Protein AF-A0A349V0I0-F1 (afdb_monomer)

Nearest PDB structures (foldseek):
  2nxi-assembly2_G  TM=8.052E-01  e=1.782E-03  Aquifex aeolicus
  6u9d-assembly2_S-2  TM=6.324E-01  e=6.016E-03  Saccharomyces cerevisiae
  2wve-assembly1_A  TM=5.910E-01  e=7.220E-03  Helicobacter pylori 26695
  6u9d-assembly1_C  TM=6.037E-01  e=1.911E-02  Saccharomyces cerevisiae
  2wvd-assembly2_B  TM=6.171E-01  e=2.294E-02  Helicobacter pylori 26695

Sequence (164 aa):
MGQPSPHSSHHRHVSMIVILHPDSSLDTDEGKAVLSYLSTKSGITPRTHSITGADRTLSEIYVIGDVGALDQAEIESLPGVEKVVRHLTHLPVCIDPSHSVGTRNVGPDGISDLMHATAQGVIAGANTVLVDFHPRPDEALVDGPQALRPDELSWFFEDVATAR

Secondary structure (DSSP, 8-state):
-PPPP----------EEEEEPTT--TTSHHHHHHHHHHHTSTTEEEEEEEEE-SS-EEEEEEEEE-GGG--HHHHHTSTTEEEEEE---SSPPEE-HHHHH-S--B-TTS-BHHHHHHHHHHHTT-SEE---B-SSGGG-SSSTTTPBPGGGHHHHHHHHHHT-

Solvent-accessible surface area (backbone atoms only — not comparable to full-atom values): 9432 Å² total; per-residue (Å²): 138,79,80,83,74,84,74,78,79,76,74,69,64,34,44,33,40,40,32,31,31,75,88,21,37,73,85,34,74,38,22,41,47,50,53,50,56,49,56,69,40,81,66,40,47,69,42,80,48,75,48,79,56,96,90,51,51,50,33,37,35,41,38,41,32,58,52,84,82,56,59,61,67,64,55,44,67,37,66,38,39,68,43,66,48,72,42,94,55,82,65,81,46,71,44,57,35,34,75,74,59,51,37,75,52,60,46,99,86,73,47,39,51,42,55,54,48,41,33,53,40,38,61,73,62,41,72,41,78,50,76,53,67,34,91,53,30,91,75,42,94,67,66,22,61,30,28,39,42,72,86,50,49,64,59,51,52,54,51,51,60,71,40,105

pLDDT: mean 85.8, std 14.29, range [38.12, 96.38]

Foldseek 3Di:
DDDDDPDDPPQPWWKKKWKFDQVQACPDPQVVVLQVVLVPDPQWDWDWDWDDDPPTIIIMIITTGNCVPPDQVVSCPGHGTPHMDIRPDPDAAEDELLVVVLAQDADPVRHTPSLVVLLVCVLVPHPYYDAAADCQLVPDPPSSRRHHHPVCVVVSVVSSVVSD

Radius of gyration: 20.72 Å; Cα contacts (8 Å, |Δi|>4): 266; chains: 1; bounding box: 73×26×54 Å

Structure (mmCIF, N/CA/C/O backbone):
data_AF-A0A349V0I0-F1
#
_entry.id   AF-A0A349V0I0-F1
#
loop_
_atom_site.group_PDB
_atom_site.id
_atom_site.type_symbol
_atom_site.label_atom_id
_atom_site.label_alt_id
_atom_site.label_comp_id
_atom_site.label_asym_id
_atom_site.label_entity_id
_atom_site.label_seq_id
_atom_site.pdbx_PDB_ins_code
_atom_site.Cartn_x
_atom_site.Cartn_y
_atom_site.Cartn_z
_atom_site.occupancy
_atom_site.B_iso_or_equiv
_atom_site.auth_seq_id
_atom_site.auth_comp_id
_atom_site.auth_asym_id
_atom_site.auth_atom_id
_atom_site.pdbx_PDB_model_num
ATOM 1 N N . MET A 1 1 ? -52.278 7.669 -10.038 1.00 39.41 1 MET A N 1
ATOM 2 C CA . MET A 1 1 ? -51.490 7.956 -8.821 1.00 39.41 1 MET A CA 1
ATOM 3 C C . MET A 1 1 ? -50.794 6.671 -8.403 1.00 39.41 1 MET A C 1
ATOM 5 O O . MET A 1 1 ? -51.383 5.874 -7.692 1.00 39.41 1 MET A O 1
ATOM 9 N N . GLY A 1 2 ? -49.598 6.414 -8.934 1.00 41.41 2 GLY A N 1
ATOM 10 C CA . GLY A 1 2 ? -48.736 5.340 -8.439 1.00 41.41 2 GLY A CA 1
ATOM 11 C C . GLY A 1 2 ? -47.811 5.942 -7.392 1.00 41.41 2 GLY A C 1
ATOM 12 O O . GLY A 1 2 ? -47.162 6.946 -7.681 1.00 41.41 2 GLY A O 1
ATOM 13 N N . GLN A 1 3 ? -47.813 5.404 -6.175 1.00 38.62 3 GLN A N 1
ATOM 14 C CA . GLN A 1 3 ? -46.841 5.811 -5.163 1.00 38.62 3 GLN A CA 1
ATOM 15 C C . GLN A 1 3 ? -45.426 5.474 -5.659 1.00 38.62 3 GLN A C 1
ATOM 17 O O . GLN A 1 3 ? -45.241 4.398 -6.234 1.00 38.62 3 GLN A O 1
ATOM 22 N N . PRO A 1 4 ? -44.431 6.356 -5.466 1.00 38.12 4 PRO A N 1
ATOM 23 C CA . PRO A 1 4 ? -43.055 6.015 -5.784 1.00 38.12 4 PRO A CA 1
ATOM 24 C C . PRO A 1 4 ? -42.579 4.914 -4.829 1.00 38.12 4 PRO A C 1
ATOM 26 O O . PRO A 1 4 ? -42.749 5.016 -3.613 1.00 38.12 4 PRO A O 1
ATOM 29 N N . SER A 1 5 ? -42.004 3.849 -5.391 1.00 44.53 5 SER A N 1
ATOM 30 C CA . SER A 1 5 ? -41.305 2.810 -4.632 1.00 44.53 5 SER A CA 1
ATOM 31 C C . SER A 1 5 ? -40.196 3.434 -3.776 1.00 44.53 5 SER A C 1
ATOM 33 O O . SER A 1 5 ? -39.558 4.392 -4.222 1.00 44.53 5 SER A O 1
ATOM 35 N N . PRO A 1 6 ? -39.921 2.903 -2.571 1.00 43.34 6 PRO A N 1
ATOM 36 C CA . PRO A 1 6 ? -38.809 3.380 -1.770 1.00 43.34 6 PRO A CA 1
ATOM 37 C C . PRO A 1 6 ? -37.524 3.009 -2.508 1.00 43.34 6 PRO A C 1
ATOM 39 O O . PRO A 1 6 ? -37.157 1.838 -2.597 1.00 43.34 6 PRO A O 1
ATOM 42 N N . HIS A 1 7 ? -36.861 4.006 -3.092 1.00 39.22 7 HIS A N 1
ATOM 43 C CA . HIS A 1 7 ? -35.488 3.859 -3.543 1.00 39.22 7 HIS A CA 1
ATOM 44 C C . H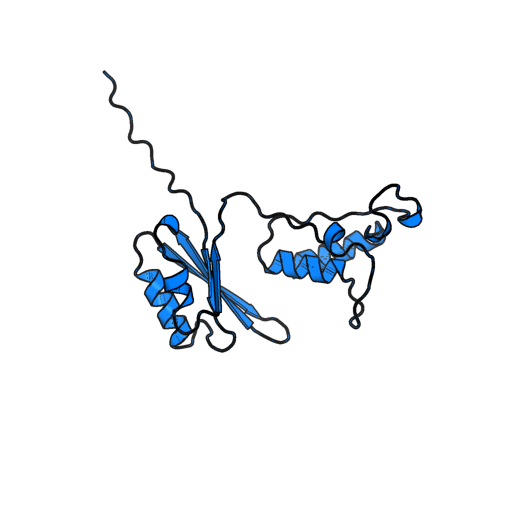IS A 1 7 ? -34.677 3.328 -2.360 1.00 39.22 7 HIS A C 1
ATOM 46 O O . HIS A 1 7 ? -34.591 3.996 -1.329 1.00 39.22 7 HIS A O 1
ATOM 52 N N . SER A 1 8 ? -34.107 2.127 -2.491 1.00 39.97 8 SER A N 1
ATOM 53 C CA . SER A 1 8 ? -33.083 1.682 -1.559 1.00 39.97 8 SER A CA 1
ATOM 54 C C . SER A 1 8 ? -31.962 2.712 -1.634 1.00 39.97 8 SER A C 1
ATOM 56 O O . SER A 1 8 ? -31.347 2.916 -2.688 1.00 39.97 8 SER A O 1
ATOM 58 N N . SER A 1 9 ? -31.741 3.428 -0.534 1.00 38.16 9 SER A N 1
ATOM 59 C CA . SER A 1 9 ? -30.560 4.258 -0.382 1.00 38.16 9 SER A CA 1
ATOM 60 C C . SER A 1 9 ? -29.369 3.320 -0.523 1.00 38.16 9 SER A C 1
ATOM 62 O O . SER A 1 9 ? -29.059 2.528 0.363 1.00 38.16 9 SER A O 1
ATOM 64 N N . HIS A 1 10 ? -28.733 3.348 -1.692 1.00 41.03 10 HIS A N 1
ATOM 65 C CA . HIS A 1 10 ? -27.430 2.740 -1.879 1.00 41.03 10 HIS A CA 1
ATOM 66 C C . HIS A 1 10 ? -26.478 3.576 -1.026 1.00 41.03 10 HIS A C 1
ATOM 68 O O . HIS A 1 10 ? -25.927 4.574 -1.496 1.00 41.03 10 HIS A O 1
ATOM 74 N N . HIS A 1 11 ? -26.386 3.243 0.265 1.00 46.09 11 HIS A N 1
ATOM 75 C CA . HIS A 1 11 ? -25.395 3.823 1.152 1.00 46.09 11 HIS A CA 1
ATOM 76 C C . HIS A 1 11 ? -24.041 3.568 0.505 1.00 46.09 11 HIS A C 1
ATOM 78 O O . HIS A 1 11 ? -23.641 2.437 0.231 1.00 46.09 11 HIS A O 1
ATOM 84 N N . ARG A 1 12 ? -23.408 4.675 0.137 1.00 50.41 12 ARG A N 1
ATOM 85 C CA . ARG A 1 12 ? -22.138 4.710 -0.566 1.00 50.41 12 ARG A CA 1
ATOM 86 C C . ARG A 1 12 ? -21.105 4.135 0.392 1.00 50.41 12 ARG A C 1
ATOM 88 O O . ARG A 1 12 ? -20.781 4.782 1.381 1.00 50.41 12 ARG A O 1
ATOM 95 N N . HIS A 1 13 ? -20.631 2.924 0.122 1.00 57.00 13 HIS A N 1
ATOM 96 C CA . HIS A 1 13 ? -19.557 2.307 0.892 1.00 57.00 13 HIS A CA 1
ATOM 97 C C . HIS A 1 13 ? -18.248 3.038 0.582 1.00 57.00 13 HIS A C 1
ATOM 99 O O . HIS A 1 13 ? -17.502 2.675 -0.320 1.00 57.00 13 HIS A O 1
ATOM 105 N N . VAL A 1 14 ? -18.022 4.131 1.300 1.00 58.69 14 VAL A N 1
ATOM 106 C CA . VAL A 1 14 ? -16.697 4.707 1.506 1.00 58.69 14 VAL A CA 1
ATOM 107 C C . VAL A 1 14 ? -16.005 3.768 2.499 1.00 58.69 14 VAL A C 1
ATOM 109 O O . VAL A 1 14 ? -16.615 3.357 3.486 1.00 58.69 14 VAL A O 1
ATOM 112 N N . SER A 1 15 ? -14.776 3.356 2.218 1.00 75.19 15 SER A N 1
ATOM 113 C CA . SER A 1 15 ? -13.980 2.516 3.116 1.00 75.19 15 SER A CA 1
ATOM 114 C C . SER A 1 15 ? -13.033 3.387 3.937 1.00 75.19 15 SER A C 1
ATOM 116 O O . SER A 1 15 ? -12.520 4.406 3.472 1.00 75.19 15 SER A O 1
ATOM 118 N N . MET A 1 16 ? -12.810 2.995 5.185 1.00 88.50 16 MET A N 1
ATOM 119 C CA . MET A 1 16 ? -11.787 3.577 6.049 1.00 88.50 16 MET A CA 1
ATOM 120 C C . MET A 1 16 ? -10.910 2.438 6.565 1.00 88.50 16 MET A C 1
ATOM 122 O O . MET A 1 16 ? -11.426 1.382 6.915 1.00 88.50 16 MET A O 1
ATOM 126 N N . ILE A 1 17 ? -9.597 2.634 6.576 1.00 90.38 17 ILE A N 1
ATOM 127 C CA . ILE A 1 17 ? -8.621 1.676 7.096 1.00 90.38 17 ILE A CA 1
ATOM 128 C C . ILE A 1 17 ? -7.986 2.305 8.329 1.00 90.38 17 ILE A C 1
ATOM 130 O O . ILE A 1 17 ? -7.524 3.445 8.277 1.00 90.38 17 ILE A O 1
ATOM 134 N N . VAL A 1 18 ? -7.986 1.572 9.435 1.00 93.12 18 VAL A N 1
ATOM 135 C CA . VAL A 1 18 ? -7.286 1.945 10.666 1.00 93.12 18 VAL A CA 1
ATOM 136 C C . VAL A 1 18 ? -6.048 1.071 10.772 1.00 93.12 18 VAL A C 1
ATOM 138 O O . VAL A 1 18 ? -6.162 -0.152 10.805 1.00 93.12 18 VAL A O 1
ATOM 141 N N . ILE A 1 19 ? -4.878 1.697 10.800 1.00 92.75 19 ILE A N 1
ATOM 142 C CA . ILE A 1 19 ? -3.586 1.029 10.926 1.00 92.75 19 ILE A CA 1
ATOM 143 C C . ILE A 1 19 ? -3.179 1.100 12.392 1.00 92.75 19 ILE A C 1
ATOM 145 O O . ILE A 1 19 ? -3.135 2.192 12.966 1.00 92.75 19 ILE A O 1
ATOM 149 N N . LEU A 1 20 ? -2.908 -0.054 12.996 1.00 93.88 20 LEU A N 1
ATOM 150 C CA . LEU A 1 20 ? -2.453 -0.120 14.378 1.00 93.88 20 LEU A CA 1
ATOM 151 C C . LEU A 1 20 ? -0.936 0.050 14.467 1.00 93.88 20 LEU A C 1
ATOM 153 O O . LEU A 1 20 ? -0.210 -0.320 13.543 1.00 93.88 20 LEU A O 1
ATOM 157 N N . HIS A 1 21 ? -0.462 0.575 15.597 1.00 91.44 21 HIS A N 1
ATOM 158 C CA . HIS A 1 21 ? 0.964 0.605 15.903 1.00 91.44 21 HIS A CA 1
ATOM 159 C C . HIS A 1 21 ? 1.565 -0.811 15.861 1.00 91.44 21 HIS A C 1
ATOM 161 O O . HIS A 1 21 ? 0.879 -1.767 16.234 1.00 91.44 21 HIS A O 1
ATOM 167 N N . PRO A 1 22 ? 2.856 -0.966 15.502 1.00 84.12 22 PRO A N 1
ATOM 168 C CA . PRO A 1 22 ? 3.506 -2.277 15.425 1.00 84.12 22 PRO A CA 1
ATOM 169 C C . PRO A 1 22 ? 3.426 -3.081 16.731 1.00 84.12 22 PRO A C 1
ATOM 171 O O . PRO A 1 22 ? 3.311 -4.304 16.694 1.00 84.12 22 PRO A O 1
ATOM 174 N N . ASP A 1 23 ? 3.439 -2.387 17.873 1.00 82.94 23 ASP A N 1
ATOM 175 C CA . ASP A 1 23 ? 3.369 -2.989 19.209 1.00 82.94 23 ASP A CA 1
ATOM 176 C C . ASP A 1 23 ? 1.928 -3.267 19.675 1.00 82.94 23 ASP A C 1
ATOM 178 O O . ASP A 1 23 ? 1.722 -3.963 20.666 1.00 82.94 23 ASP A O 1
ATOM 182 N N . SER A 1 24 ? 0.920 -2.739 18.973 1.00 80.44 24 SER A N 1
ATOM 183 C CA . SER A 1 24 ? -0.503 -2.822 19.324 1.00 80.44 24 SER A CA 1
ATOM 184 C C . SER A 1 24 ? -1.257 -3.722 18.346 1.00 80.44 24 SER A C 1
ATOM 186 O O . SER A 1 24 ? -2.164 -3.282 17.643 1.00 80.44 24 SER A O 1
ATOM 188 N N . SER A 1 25 ? -0.870 -4.997 18.273 1.00 85.19 25 SER A N 1
ATOM 189 C CA . SER A 1 25 ? -1.572 -5.979 17.440 1.00 85.19 25 SER A CA 1
ATOM 190 C C . SER A 1 25 ? -3.046 -6.138 17.845 1.00 85.19 25 SER A C 1
ATOM 192 O O . SER A 1 25 ? -3.484 -5.719 18.916 1.00 85.19 25 SER A O 1
ATOM 194 N N . LEU A 1 26 ? -3.827 -6.824 17.008 1.00 85.31 26 LEU A N 1
ATOM 195 C CA . LEU A 1 26 ? -5.244 -7.116 17.272 1.00 85.31 26 LEU A CA 1
ATOM 196 C C . LEU A 1 26 ? -5.498 -7.896 18.577 1.00 85.31 26 LEU A C 1
ATOM 198 O O . LEU A 1 26 ? -6.627 -7.912 19.068 1.00 85.31 26 LEU A O 1
ATOM 202 N N . ASP A 1 27 ? -4.465 -8.532 19.133 1.00 87.75 27 ASP A N 1
ATOM 203 C CA . ASP A 1 27 ? -4.542 -9.299 20.373 1.00 87.75 27 ASP A CA 1
ATOM 204 C C . ASP A 1 27 ? -4.179 -8.482 21.622 1.00 87.75 27 ASP A C 1
ATOM 206 O O . ASP A 1 27 ? -4.446 -8.946 22.739 1.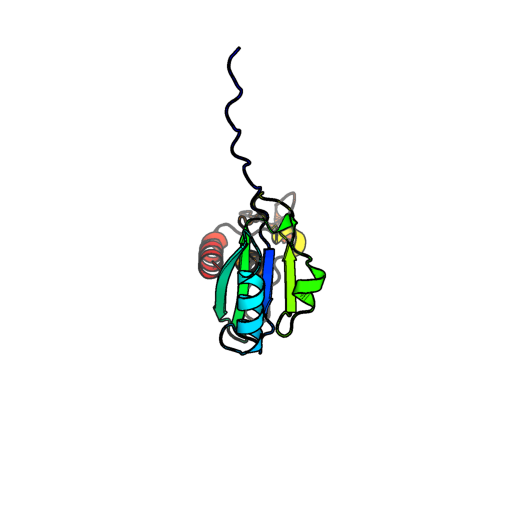00 87.75 27 ASP A O 1
ATOM 210 N N . THR A 1 28 ? -3.609 -7.282 21.470 1.00 91.81 28 THR A N 1
ATOM 211 C CA . THR A 1 28 ? -3.299 -6.409 22.610 1.00 91.81 28 THR A CA 1
ATOM 212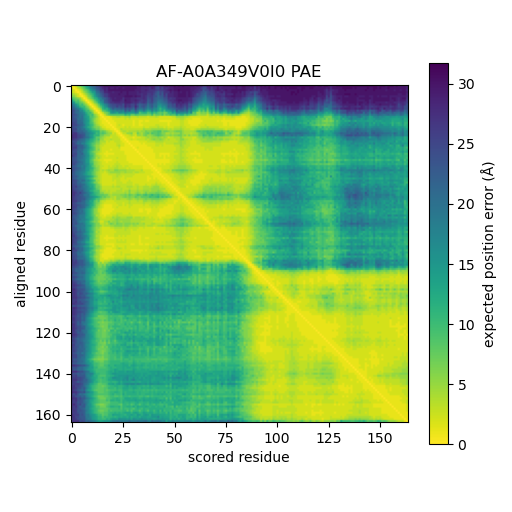 C C . THR A 1 28 ? -4.552 -5.732 23.151 1.00 91.81 28 THR A C 1
ATOM 214 O O . THR A 1 28 ? -5.606 -5.710 22.508 1.00 91.81 28 THR A O 1
ATOM 217 N N . ASP A 1 29 ? -4.454 -5.187 24.362 1.00 94.12 29 ASP A N 1
ATOM 218 C CA . ASP A 1 29 ? -5.569 -4.474 24.983 1.00 94.12 29 ASP A CA 1
ATOM 219 C C . ASP A 1 29 ? -5.936 -3.219 24.178 1.00 94.12 29 ASP A C 1
ATOM 221 O O . ASP A 1 29 ? -7.121 -2.941 23.989 1.00 94.12 29 ASP A O 1
ATOM 225 N N . GLU A 1 30 ? -4.943 -2.516 23.622 1.00 94.62 30 GLU A N 1
ATOM 226 C CA . GLU A 1 30 ? -5.159 -1.377 22.728 1.00 94.62 30 GLU A CA 1
ATOM 227 C C . GLU A 1 30 ? -5.867 -1.801 21.434 1.00 94.62 30 GLU A C 1
ATOM 229 O O . GLU A 1 30 ? -6.907 -1.237 21.095 1.00 94.62 30 GLU A O 1
ATOM 234 N N . GLY A 1 31 ? -5.379 -2.839 20.741 1.00 93.19 31 GLY A N 1
ATOM 235 C CA . GLY A 1 31 ? -5.998 -3.318 19.500 1.00 93.19 31 GLY A CA 1
ATOM 236 C C . GLY A 1 31 ? -7.444 -3.786 19.704 1.00 93.19 31 GLY A C 1
ATOM 237 O O . GLY A 1 31 ? -8.343 -3.429 18.934 1.00 93.19 31 GLY A O 1
ATOM 238 N N . LYS A 1 32 ? -7.708 -4.509 20.800 1.00 94.69 32 LYS A N 1
ATOM 239 C CA . LYS A 1 32 ? -9.067 -4.910 21.205 1.00 94.69 32 LYS A CA 1
ATOM 240 C C . LYS A 1 32 ? -9.948 -3.712 21.543 1.00 94.69 32 LYS A C 1
ATOM 242 O O . LYS A 1 32 ? -11.135 -3.726 21.207 1.00 94.69 32 LYS A O 1
ATOM 247 N N . ALA A 1 33 ? -9.402 -2.680 22.188 1.00 95.00 33 ALA A N 1
ATOM 248 C CA . ALA A 1 33 ? -10.137 -1.460 22.505 1.00 95.00 33 ALA A CA 1
ATOM 249 C C . ALA A 1 33 ? -10.551 -0.707 21.233 1.00 95.00 33 ALA A C 1
ATOM 251 O O . ALA A 1 33 ? -11.714 -0.313 21.122 1.00 95.00 33 ALA A O 1
ATOM 252 N N . VAL A 1 34 ? -9.655 -0.585 20.247 1.00 96.12 34 VAL A N 1
ATOM 253 C CA . VAL A 1 34 ? -9.967 0.015 18.937 1.00 96.12 34 VAL A CA 1
ATOM 254 C C . VAL A 1 34 ? -11.058 -0.785 18.222 1.00 96.12 34 VAL A C 1
ATOM 256 O O . VAL A 1 34 ? -12.054 -0.215 17.770 1.00 96.12 34 VAL A O 1
ATOM 259 N N . LEU A 1 35 ? -10.928 -2.114 18.166 1.00 94.94 35 LEU A N 1
ATOM 260 C CA . LEU A 1 35 ? -11.924 -2.981 17.532 1.00 94.94 35 LEU A CA 1
ATOM 261 C C . LEU A 1 35 ? -13.297 -2.880 18.214 1.00 94.94 35 LEU A C 1
ATOM 263 O O . LEU A 1 35 ? -14.325 -2.793 17.537 1.00 94.94 35 LEU A O 1
ATOM 267 N N . SER A 1 36 ? -13.316 -2.866 19.549 1.00 95.19 36 SER A N 1
ATOM 268 C CA . SER A 1 36 ? -14.530 -2.689 20.348 1.00 95.19 36 SER A CA 1
ATOM 269 C C . SER A 1 36 ? -15.179 -1.339 20.057 1.00 95.19 36 SER A C 1
ATOM 271 O O . SER A 1 36 ? -16.351 -1.289 19.686 1.00 95.19 36 SER A O 1
ATOM 273 N N . TYR A 1 37 ? -14.401 -0.254 20.110 1.00 95.81 37 TYR A N 1
ATOM 274 C CA . TYR A 1 37 ? -14.867 1.091 19.789 1.00 95.81 37 TYR A CA 1
ATOM 275 C C . TYR A 1 37 ? -15.527 1.146 18.405 1.00 95.81 37 TYR A C 1
ATOM 277 O O . TYR A 1 37 ? -16.670 1.591 18.291 1.00 95.81 37 TYR A O 1
ATOM 285 N N . LEU A 1 38 ? -14.865 0.632 17.363 1.00 95.00 38 LEU A N 1
ATOM 286 C CA . LEU A 1 38 ? -15.407 0.632 16.000 1.00 95.00 38 LEU A CA 1
ATOM 287 C C . LEU A 1 38 ? -16.682 -0.216 15.885 1.00 95.00 38 LEU A C 1
ATOM 289 O O . LEU A 1 38 ? -17.619 0.177 15.194 1.00 95.00 38 LEU A O 1
ATOM 293 N N . SER A 1 39 ? -16.751 -1.340 16.603 1.00 94.06 39 SER A N 1
ATOM 294 C CA . SER A 1 39 ? -17.920 -2.232 16.620 1.00 94.06 39 SER A CA 1
ATOM 295 C C . SER A 1 39 ? -19.147 -1.618 17.306 1.00 94.06 39 SER A C 1
ATOM 297 O O . SER A 1 39 ? -20.267 -2.055 17.057 1.00 94.06 39 SER A O 1
ATOM 299 N N . THR A 1 40 ? -18.968 -0.599 18.157 1.00 95.12 40 THR A N 1
ATOM 300 C CA . THR A 1 40 ? -20.096 0.131 18.770 1.00 95.12 40 THR A CA 1
ATOM 301 C C . THR A 1 40 ? -20.745 1.145 17.829 1.00 95.12 40 THR A C 1
ATOM 303 O O . THR A 1 40 ? -21.839 1.639 18.116 1.00 95.12 40 THR A O 1
ATOM 306 N N . LYS A 1 41 ? -20.097 1.488 16.709 1.00 94.25 41 LYS A N 1
ATOM 307 C CA . LYS A 1 41 ? -20.605 2.500 15.781 1.00 94.25 41 LYS A CA 1
ATOM 308 C C . LYS A 1 41 ? -21.718 1.910 14.913 1.00 94.25 41 LYS A C 1
ATOM 310 O O . LYS A 1 41 ? -21.576 0.857 14.297 1.00 94.25 41 LYS A O 1
ATOM 315 N N . SER A 1 42 ? -22.850 2.610 14.863 1.00 90.75 42 SER A N 1
ATOM 316 C CA . SER A 1 42 ? -24.016 2.181 14.084 1.00 90.75 42 SER A CA 1
ATOM 317 C C . SER A 1 42 ? -23.682 2.089 12.595 1.00 90.75 42 SER A C 1
ATOM 319 O O . SER A 1 42 ? -23.080 3.002 12.036 1.00 90.75 42 SER A O 1
ATOM 321 N N . GLY A 1 43 ? -24.088 0.993 11.950 1.00 87.62 43 GLY A N 1
ATOM 322 C CA . GLY A 1 43 ? -23.863 0.788 10.518 1.00 87.62 43 GLY A CA 1
ATOM 323 C C . GLY A 1 43 ? -22.408 0.510 10.133 1.00 87.62 43 GLY A C 1
ATOM 324 O O . GLY A 1 43 ? -22.100 0.562 8.945 1.00 87.62 43 GLY A O 1
ATOM 325 N N . ILE A 1 44 ? -21.534 0.213 11.104 1.00 91.69 44 ILE A N 1
ATOM 326 C CA . ILE A 1 44 ? -20.131 -0.151 10.892 1.00 91.69 44 ILE A CA 1
ATOM 327 C C . ILE A 1 44 ? -19.918 -1.639 11.176 1.00 91.69 44 ILE A C 1
ATOM 329 O O . ILE A 1 44 ? -20.439 -2.204 12.133 1.00 91.69 44 ILE A O 1
ATOM 333 N N . THR A 1 45 ? -19.133 -2.289 10.326 1.00 91.56 45 THR A N 1
ATOM 334 C CA . THR A 1 45 ? -18.653 -3.660 10.493 1.00 91.56 45 THR A CA 1
ATOM 335 C C . THR A 1 45 ? -17.140 -3.667 10.295 1.00 91.56 45 THR A C 1
ATOM 337 O O . THR A 1 45 ? -16.672 -3.593 9.156 1.00 91.56 45 THR A O 1
ATOM 340 N N . PRO A 1 46 ? -16.357 -3.736 11.380 1.00 92.56 46 PRO A N 1
ATOM 341 C CA . PRO A 1 46 ? -14.911 -3.850 11.279 1.00 92.56 46 PRO A CA 1
ATOM 342 C C . PRO A 1 46 ? -14.513 -5.228 10.738 1.00 92.56 46 PRO A C 1
ATOM 344 O O . PRO A 1 46 ? -15.086 -6.248 11.126 1.00 92.56 46 PRO A O 1
ATOM 347 N N . ARG A 1 47 ? -13.510 -5.274 9.864 1.00 89.88 47 ARG A N 1
ATOM 348 C CA . ARG A 1 47 ? -12.822 -6.504 9.460 1.00 89.88 47 ARG A CA 1
ATOM 349 C C . ARG A 1 47 ? -11.339 -6.357 9.704 1.00 89.88 47 ARG A C 1
ATOM 351 O O . ARG A 1 47 ? -10.748 -5.356 9.327 1.00 89.88 47 ARG A O 1
ATOM 358 N N . THR A 1 48 ? -10.750 -7.363 10.317 1.00 91.19 48 THR A N 1
ATOM 359 C CA . THR A 1 48 ? -9.344 -7.346 10.682 1.00 91.19 48 THR A CA 1
ATOM 360 C C . THR A 1 48 ? -8.498 -8.018 9.609 1.00 91.19 48 THR A C 1
ATOM 362 O O . THR A 1 48 ? -8.926 -8.983 8.971 1.00 91.19 48 THR A O 1
ATOM 365 N N . HIS A 1 49 ? -7.294 -7.502 9.409 1.00 86.25 49 HIS A N 1
ATOM 366 C CA . HIS A 1 49 ? -6.291 -8.082 8.534 1.00 86.25 49 HIS A CA 1
ATOM 367 C C . HIS A 1 49 ? -4.915 -7.922 9.178 1.00 86.25 49 HIS A C 1
ATOM 369 O O . HIS A 1 49 ? -4.667 -6.951 9.892 1.00 86.25 49 HIS A O 1
ATOM 375 N N . SER A 1 50 ? -4.037 -8.893 8.959 1.00 83.19 50 SER A N 1
ATOM 376 C CA . SER A 1 50 ? -2.674 -8.854 9.471 1.00 83.19 50 SER A CA 1
ATOM 377 C C . SER A 1 50 ? -1.732 -9.352 8.393 1.00 83.19 50 SER A C 1
ATOM 379 O O . SER A 1 50 ? -1.973 -10.406 7.803 1.00 83.19 50 SER A O 1
ATOM 381 N N . ILE A 1 51 ? -0.681 -8.583 8.138 1.00 79.12 51 ILE A N 1
ATOM 382 C CA . ILE A 1 51 ? 0.340 -8.878 7.139 1.00 79.12 51 ILE A CA 1
ATOM 383 C C . ILE A 1 51 ? 1.670 -8.948 7.874 1.00 79.12 51 ILE A C 1
ATOM 385 O O . ILE A 1 51 ? 2.153 -7.947 8.402 1.00 79.12 51 ILE A O 1
ATOM 389 N N . THR A 1 52 ? 2.277 -10.129 7.918 1.00 80.62 52 THR A N 1
ATOM 390 C CA . THR A 1 52 ? 3.601 -10.318 8.517 1.00 80.62 52 THR A CA 1
ATOM 391 C C . THR A 1 52 ? 4.674 -10.182 7.443 1.00 80.62 52 THR A C 1
ATOM 393 O O . THR A 1 52 ? 4.788 -11.035 6.567 1.00 80.62 52 THR A O 1
ATOM 396 N N . GLY A 1 53 ? 5.455 -9.104 7.516 1.00 73.38 53 GLY A N 1
ATOM 397 C CA . GLY A 1 53 ? 6.672 -8.915 6.728 1.00 73.38 53 GLY A CA 1
ATOM 398 C C . GLY A 1 53 ? 7.919 -9.426 7.457 1.00 73.38 53 GLY A C 1
ATOM 399 O O . GLY A 1 53 ? 7.833 -9.955 8.564 1.00 73.38 53 GLY A O 1
ATOM 400 N N . ALA A 1 54 ? 9.091 -9.231 6.846 1.00 75.81 54 ALA A N 1
ATOM 401 C CA . ALA A 1 54 ? 10.371 -9.675 7.407 1.00 75.81 54 ALA A CA 1
ATOM 402 C C . ALA A 1 54 ? 10.715 -8.998 8.749 1.00 75.81 54 ALA A C 1
ATOM 404 O O . ALA A 1 54 ? 11.177 -9.670 9.669 1.00 75.81 54 ALA A O 1
ATOM 405 N N . ASP A 1 55 ? 10.445 -7.693 8.869 1.00 76.88 55 ASP A N 1
ATOM 406 C CA . ASP A 1 55 ? 10.838 -6.892 10.040 1.00 76.88 55 ASP A CA 1
ATOM 407 C C . ASP A 1 55 ? 9.676 -6.569 10.983 1.00 76.88 55 ASP A C 1
ATOM 409 O O . ASP A 1 55 ? 9.882 -6.288 12.164 1.00 76.88 55 ASP A O 1
ATOM 413 N N . ARG A 1 56 ?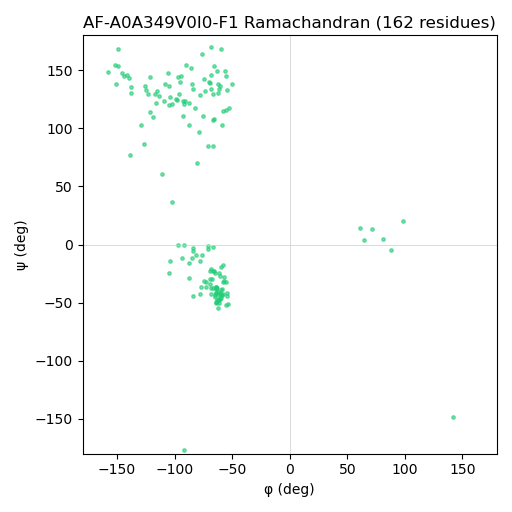 8.441 -6.559 10.468 1.00 77.94 56 ARG A N 1
ATOM 414 C CA . ARG A 1 56 ? 7.260 -6.154 11.238 1.00 77.94 56 ARG A CA 1
ATOM 415 C C . ARG A 1 56 ? 5.986 -6.821 10.753 1.00 77.94 56 ARG A C 1
ATOM 417 O O . ARG A 1 56 ? 5.849 -7.150 9.577 1.00 77.94 56 ARG A O 1
ATOM 424 N N . THR A 1 57 ? 5.027 -6.936 11.666 1.00 82.62 57 THR A N 1
ATOM 425 C CA . THR A 1 57 ? 3.641 -7.274 11.338 1.00 82.62 57 THR A CA 1
ATOM 426 C C . THR A 1 57 ? 2.810 -5.998 11.289 1.00 82.62 57 THR A C 1
ATOM 428 O O . THR A 1 57 ? 2.796 -5.229 12.245 1.00 82.62 57 THR A O 1
ATOM 431 N N . LEU A 1 58 ? 2.127 -5.777 10.171 1.00 83.75 58 LEU A N 1
ATOM 432 C CA . LEU A 1 58 ? 1.152 -4.710 9.992 1.00 83.75 58 LEU A CA 1
ATOM 433 C C . LEU A 1 58 ? -0.229 -5.246 10.370 1.00 83.75 58 LEU A C 1
ATOM 435 O O . LEU A 1 58 ? -0.666 -6.249 9.812 1.00 83.75 58 LEU A O 1
ATOM 439 N N . SER A 1 59 ? -0.912 -4.592 11.309 1.00 90.38 59 SER A N 1
ATOM 440 C CA . SER A 1 59 ? -2.297 -4.913 11.669 1.00 90.38 59 SER A CA 1
ATOM 441 C C . SER A 1 59 ? -3.227 -3.804 11.191 1.00 90.38 59 SER A C 1
ATOM 443 O O . SER A 1 59 ? -3.063 -2.642 11.560 1.00 90.38 59 SER A O 1
ATOM 445 N N . GLU A 1 60 ? -4.219 -4.175 10.389 1.00 91.31 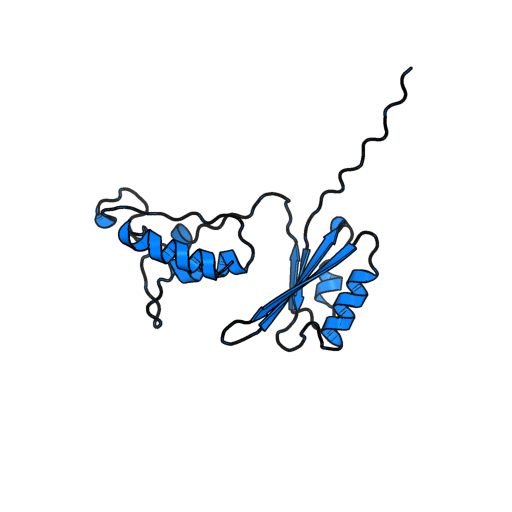60 GLU A N 1
ATOM 446 C CA . GLU A 1 60 ? -5.188 -3.259 9.797 1.00 91.31 60 GLU A CA 1
ATOM 447 C C . GLU A 1 60 ? -6.614 -3.635 10.200 1.00 91.31 60 GLU A C 1
ATOM 449 O O . GLU A 1 60 ? -6.982 -4.811 10.294 1.00 91.31 60 GLU A O 1
ATOM 454 N N . ILE A 1 61 ? -7.454 -2.621 10.390 1.00 92.12 61 ILE A N 1
ATOM 455 C CA . ILE A 1 61 ? -8.893 -2.778 10.570 1.00 92.12 61 ILE A CA 1
ATOM 456 C C . ILE A 1 61 ? -9.603 -2.034 9.439 1.00 92.12 61 ILE A C 1
ATOM 458 O O . ILE A 1 61 ? -9.648 -0.805 9.401 1.00 92.12 61 ILE A O 1
ATOM 462 N N . TYR A 1 62 ? -10.199 -2.796 8.529 1.00 89.56 62 TYR A N 1
ATOM 463 C CA . TYR A 1 62 ? -11.090 -2.307 7.488 1.00 89.56 62 TYR A CA 1
ATOM 464 C C . TYR A 1 62 ? -12.440 -1.962 8.111 1.00 89.56 62 TYR A C 1
ATOM 466 O O . TYR A 1 62 ? -13.206 -2.833 8.525 1.00 89.56 62 TYR A O 1
ATOM 474 N N . VAL A 1 63 ? -12.746 -0.677 8.170 1.00 91.19 63 VAL A N 1
ATOM 475 C CA . VAL A 1 63 ? -14.007 -0.140 8.665 1.00 91.19 63 VAL A CA 1
ATOM 476 C C . VAL A 1 63 ? -14.990 -0.095 7.499 1.00 91.19 63 VAL A C 1
ATOM 478 O O . VAL A 1 63 ? -14.898 0.757 6.613 1.00 91.19 63 VAL A O 1
ATOM 481 N N . ILE A 1 64 ? -15.915 -1.055 7.469 1.00 86.56 64 ILE A N 1
ATOM 482 C CA . ILE A 1 64 ? -16.871 -1.224 6.370 1.00 86.56 64 ILE A CA 1
ATOM 483 C C . ILE A 1 64 ? -18.235 -0.709 6.811 1.00 86.56 64 ILE A C 1
ATOM 485 O O . ILE A 1 64 ? -18.755 -1.153 7.830 1.00 86.56 64 ILE A O 1
ATOM 489 N N . GLY A 1 65 ? -18.846 0.184 6.032 1.00 85.50 65 GLY A N 1
ATOM 490 C CA . GLY A 1 65 ? -20.189 0.683 6.326 1.00 85.50 65 GLY A CA 1
ATOM 491 C C . GLY A 1 65 ? -20.354 2.163 6.019 1.00 85.50 65 GLY A C 1
ATOM 492 O O . GLY A 1 65 ? -19.713 2.678 5.103 1.00 85.50 65 GLY A O 1
ATOM 493 N N . ASP A 1 66 ? -21.199 2.843 6.793 1.00 86.12 66 ASP A N 1
ATOM 494 C CA . ASP A 1 66 ? -21.370 4.298 6.706 1.00 86.12 66 ASP A CA 1
ATOM 495 C C . ASP A 1 66 ? -20.253 5.042 7.455 1.00 86.12 66 ASP A C 1
ATOM 497 O O . ASP A 1 66 ? -20.451 5.664 8.498 1.00 86.12 66 ASP A O 1
ATOM 501 N N . VAL A 1 67 ? -19.038 4.986 6.906 1.00 86.38 67 VAL A N 1
ATOM 502 C CA . VAL A 1 67 ? -17.883 5.710 7.466 1.00 86.38 67 VAL A CA 1
ATOM 503 C C . VAL A 1 67 ? -17.988 7.224 7.262 1.00 86.38 67 VAL A C 1
ATOM 505 O O . VAL A 1 67 ? -17.112 7.965 7.704 1.00 86.38 67 VAL A O 1
ATOM 508 N N . GLY A 1 68 ? -19.024 7.709 6.562 1.00 82.25 68 GLY A N 1
ATOM 509 C CA . GLY A 1 68 ? -19.322 9.127 6.358 1.00 82.25 68 GLY A CA 1
ATOM 510 C C . GLY A 1 68 ? -19.419 9.888 7.679 1.00 82.25 68 GLY A C 1
ATOM 511 O O . GLY A 1 68 ? -18.859 10.976 7.811 1.00 82.25 68 GLY A O 1
ATOM 512 N N . ALA A 1 69 ? -20.074 9.253 8.652 1.00 83.50 69 ALA A N 1
ATOM 513 C CA . ALA A 1 69 ? -20.366 9.790 9.974 1.00 83.50 69 ALA A CA 1
ATOM 514 C C . ALA A 1 69 ? -19.226 9.631 10.997 1.00 83.50 69 ALA A C 1
ATOM 516 O O . ALA A 1 69 ? -19.355 10.116 12.119 1.00 83.50 69 ALA A O 1
ATOM 517 N N . LEU A 1 70 ? -18.138 8.940 10.645 1.00 90.00 70 LEU A N 1
ATOM 518 C CA . LEU A 1 70 ? -17.004 8.743 11.546 1.00 90.00 70 LEU A CA 1
ATOM 519 C C . LEU A 1 70 ? -16.055 9.942 11.500 1.00 90.00 70 LEU A C 1
ATOM 521 O O . LEU A 1 70 ? -15.679 10.404 10.418 1.00 90.00 70 LEU A O 1
ATOM 525 N N . ASP A 1 71 ? -15.641 10.403 12.678 1.00 91.56 71 ASP A N 1
ATOM 526 C CA . ASP A 1 71 ? -14.581 11.393 12.820 1.00 91.56 71 ASP A CA 1
ATOM 527 C C . ASP A 1 71 ? -13.218 10.696 12.747 1.00 91.56 71 ASP A C 1
ATOM 529 O O . ASP A 1 71 ? -12.884 9.837 13.566 1.00 91.56 71 ASP A O 1
ATOM 533 N N . GLN A 1 72 ? -12.436 11.058 11.731 1.00 91.31 72 GLN A N 1
ATOM 534 C CA . GLN A 1 72 ? -11.101 10.511 11.528 1.00 91.31 72 GLN A CA 1
ATOM 535 C C . GLN A 1 72 ? -10.155 10.884 12.676 1.00 91.31 72 GLN A C 1
ATOM 537 O O . GLN A 1 72 ? -9.412 10.022 13.133 1.00 91.31 72 GLN A O 1
ATOM 542 N N . ALA A 1 73 ? -10.203 12.126 13.166 1.00 93.38 73 ALA A N 1
ATOM 543 C CA . ALA A 1 73 ? -9.295 12.597 14.208 1.00 93.38 73 ALA A CA 1
ATOM 544 C C . ALA A 1 73 ? -9.586 11.923 15.557 1.00 93.38 73 ALA A C 1
ATOM 546 O O . ALA A 1 73 ? -8.665 11.625 16.314 1.00 93.38 73 ALA A O 1
ATOM 547 N N . GLU A 1 74 ? -10.860 11.628 15.840 1.00 95.38 74 GLU A N 1
ATOM 548 C CA . GLU A 1 74 ? -11.252 10.849 17.020 1.00 95.38 74 GLU A CA 1
ATOM 549 C C . GLU A 1 74 ? -10.630 9.446 16.971 1.00 95.38 74 GLU A C 1
ATOM 551 O O . GLU A 1 74 ? -10.031 9.006 17.950 1.00 95.38 74 GLU A O 1
ATOM 556 N N . ILE A 1 75 ? -10.710 8.763 15.824 1.00 95.31 75 ILE A N 1
ATOM 557 C CA . ILE A 1 75 ? -10.150 7.413 15.658 1.00 95.31 75 ILE A CA 1
ATOM 558 C C . ILE A 1 75 ? -8.618 7.440 15.710 1.00 95.31 75 ILE A C 1
ATOM 560 O O . ILE A 1 75 ? -8.029 6.596 16.378 1.00 95.31 75 ILE A O 1
ATOM 564 N N . GLU A 1 76 ? -7.976 8.414 15.061 1.00 95.56 76 GLU A N 1
ATOM 565 C CA . GLU A 1 76 ? -6.516 8.604 15.114 1.00 95.56 76 GLU A CA 1
ATOM 566 C C . GLU A 1 76 ? -6.008 8.893 16.530 1.00 95.56 76 GLU A C 1
ATOM 568 O O . GLU A 1 76 ? -4.852 8.621 16.830 1.00 95.56 76 GLU A O 1
ATOM 573 N N . SER A 1 77 ? -6.859 9.420 17.415 1.00 96.00 77 SER A N 1
ATOM 574 C CA . SER A 1 77 ? -6.493 9.680 18.811 1.00 96.00 77 SER A CA 1
ATOM 575 C C . SER A 1 77 ? -6.576 8.451 19.726 1.00 96.00 77 SER A C 1
ATOM 577 O O . SER A 1 77 ? -6.158 8.528 20.885 1.00 96.00 77 SER A O 1
ATOM 579 N N . LEU A 1 78 ? -7.129 7.327 19.251 1.00 95.56 78 LEU A N 1
ATOM 580 C CA . LEU A 1 78 ? -7.269 6.121 20.064 1.00 95.56 78 LEU A CA 1
ATOM 581 C C . LEU A 1 78 ? -5.895 5.492 20.352 1.00 95.56 78 LEU A C 1
ATOM 583 O O . LEU A 1 78 ? -5.072 5.373 19.442 1.00 95.56 78 LEU A O 1
ATOM 587 N N . PRO A 1 79 ? -5.653 5.013 21.587 1.00 92.94 79 PRO A N 1
ATOM 588 C CA . PRO A 1 79 ? -4.450 4.252 21.895 1.00 92.94 79 PRO A CA 1
ATOM 589 C C . PRO A 1 79 ? -4.304 3.053 20.957 1.00 92.94 79 PRO A C 1
ATOM 591 O O . PRO A 1 79 ? -5.259 2.307 20.745 1.00 92.94 79 PRO A O 1
ATOM 594 N N . GLY A 1 80 ? -3.107 2.876 20.404 1.00 92.31 80 GLY A N 1
ATOM 595 C CA . GLY A 1 80 ? -2.808 1.787 19.478 1.00 92.31 80 GLY A CA 1
ATOM 596 C C . GLY A 1 80 ? -3.086 2.094 18.008 1.00 92.31 80 GLY A C 1
ATOM 597 O O . GLY A 1 80 ? -2.739 1.262 17.179 1.00 92.31 80 GLY A O 1
ATOM 598 N N . VAL A 1 81 ? -3.651 3.256 17.658 1.00 94.94 81 VAL A N 1
ATOM 599 C CA . VAL A 1 81 ? -3.825 3.679 16.259 1.00 94.94 81 VAL A CA 1
ATOM 600 C C . VAL A 1 81 ? -2.620 4.495 15.800 1.00 94.94 81 VAL A C 1
ATOM 602 O O . VAL A 1 81 ? -2.326 5.548 16.350 1.00 94.94 81 VAL A O 1
ATOM 605 N N . GLU A 1 82 ? -1.949 4.029 14.748 1.00 93.94 82 GLU A N 1
ATOM 606 C CA . GLU A 1 82 ? -0.863 4.768 14.102 1.00 93.94 82 GLU A CA 1
ATOM 607 C C . GLU A 1 82 ? -1.400 5.776 13.086 1.00 93.94 82 GLU A C 1
ATOM 609 O O . GLU A 1 82 ? -0.922 6.909 12.999 1.00 93.94 82 GLU A O 1
ATOM 614 N N . LYS A 1 83 ? -2.374 5.351 12.275 1.00 93.31 83 LYS A N 1
ATOM 615 C CA . LYS A 1 83 ? -2.895 6.157 11.171 1.00 93.31 83 LYS A CA 1
ATOM 616 C C . LYS A 1 83 ? -4.290 5.716 10.767 1.00 93.31 83 LYS A C 1
ATOM 618 O O . LYS A 1 83 ? -4.601 4.526 10.781 1.00 93.31 83 LYS A O 1
ATOM 623 N N . VAL A 1 84 ? -5.100 6.664 10.307 1.00 92.38 84 VAL A N 1
ATOM 624 C CA . VAL A 1 84 ? -6.369 6.372 9.644 1.00 92.38 84 VAL A CA 1
ATOM 625 C C . VAL A 1 84 ? -6.300 6.842 8.199 1.00 92.38 84 VAL A C 1
ATOM 627 O O . VAL A 1 84 ? -5.873 7.951 7.884 1.00 92.38 84 VAL A O 1
ATOM 630 N N . VAL A 1 85 ? -6.713 5.971 7.287 1.00 88.38 85 VAL A N 1
ATOM 631 C CA . VAL A 1 85 ? -6.760 6.251 5.853 1.00 88.38 85 VAL A CA 1
ATOM 632 C C . VAL A 1 85 ? -8.209 6.189 5.407 1.00 88.38 85 VAL A C 1
ATOM 634 O O . VAL A 1 85 ? -8.878 5.168 5.556 1.00 88.38 85 VAL A O 1
ATOM 637 N N . ARG A 1 86 ? -8.713 7.288 4.846 1.00 84.19 86 ARG A N 1
ATOM 638 C CA . ARG A 1 86 ? -10.071 7.357 4.306 1.00 84.19 86 ARG A CA 1
ATOM 639 C C . ARG A 1 86 ? -10.028 7.249 2.791 1.00 84.19 86 ARG A C 1
ATOM 641 O O . ARG A 1 86 ? -9.437 8.091 2.117 1.00 84.19 86 ARG A O 1
ATOM 648 N N . HIS A 1 87 ? -10.698 6.244 2.243 1.00 72.69 87 HIS A N 1
ATOM 649 C CA . HIS A 1 87 ? -10.835 6.095 0.801 1.00 72.69 87 HIS A CA 1
ATOM 650 C C . HIS A 1 87 ? -11.920 7.059 0.322 1.00 72.69 87 HIS A C 1
ATOM 652 O O . HIS A 1 87 ? -13.105 6.772 0.417 1.00 72.69 87 HIS A O 1
ATOM 658 N N . LEU A 1 88 ? -11.535 8.237 -0.174 1.00 68.19 88 LEU A N 1
ATOM 659 C CA . LEU A 1 88 ? -12.472 9.318 -0.540 1.00 68.19 88 LEU A CA 1
ATOM 660 C C . LEU A 1 88 ? -13.390 8.992 -1.738 1.00 68.19 88 LEU A C 1
ATOM 662 O O . LEU A 1 88 ? -14.213 9.810 -2.147 1.00 68.19 88 LEU A O 1
ATOM 666 N N . THR A 1 89 ? -13.232 7.816 -2.337 1.00 62.06 89 THR A N 1
ATOM 667 C CA . THR A 1 89 ? -13.857 7.410 -3.594 1.00 62.06 89 THR A CA 1
ATOM 668 C C . THR A 1 89 ? -14.087 5.894 -3.595 1.00 62.06 89 THR A C 1
ATOM 670 O O . THR A 1 89 ? -13.403 5.159 -2.906 1.00 62.06 89 THR A O 1
ATOM 673 N N . HIS A 1 90 ? -15.075 5.413 -4.345 1.00 67.31 90 HIS A N 1
ATOM 674 C CA . HIS A 1 90 ? -15.315 3.978 -4.571 1.00 67.31 90 HIS A CA 1
ATOM 675 C C . HIS A 1 90 ? -14.601 3.472 -5.835 1.00 67.31 90 HIS A C 1
ATOM 677 O O . HIS A 1 90 ? -14.755 2.316 -6.225 1.00 67.31 90 HIS A O 1
ATOM 683 N N . LEU A 1 91 ? -13.894 4.366 -6.529 1.00 77.00 91 LEU A N 1
ATOM 684 C CA . LEU A 1 91 ? -13.146 4.033 -7.726 1.00 77.00 91 LEU A CA 1
ATOM 685 C C . LEU A 1 91 ? -11.880 3.256 -7.342 1.00 77.00 91 LEU A C 1
ATOM 687 O O . LEU A 1 91 ? -11.251 3.598 -6.331 1.00 77.00 91 LEU A O 1
ATOM 691 N N . PRO A 1 92 ? -11.494 2.258 -8.158 1.00 78.75 92 PRO A N 1
ATOM 692 C CA . PRO A 1 92 ? -10.221 1.571 -8.015 1.00 78.75 92 PRO A CA 1
ATOM 693 C C . PRO A 1 92 ? -9.055 2.560 -7.920 1.00 78.75 92 PRO A C 1
ATOM 695 O O . PRO A 1 92 ? -9.008 3.546 -8.658 1.00 78.75 92 PRO A O 1
ATOM 698 N N . VAL A 1 93 ? -8.111 2.285 -7.026 1.00 84.94 93 VAL A N 1
ATOM 699 C CA . VAL A 1 93 ? -6.850 3.019 -6.926 1.00 84.94 93 VAL A CA 1
ATOM 700 C C . VAL A 1 93 ? -5.852 2.364 -7.867 1.00 84.94 93 VAL A C 1
ATOM 702 O O . VAL A 1 93 ? -5.567 1.172 -7.761 1.00 84.94 93 VAL A O 1
ATOM 705 N N . CYS A 1 94 ? -5.342 3.154 -8.802 1.00 90.94 94 CYS A N 1
ATOM 706 C CA . CYS A 1 94 ? -4.279 2.753 -9.706 1.00 90.94 94 CYS A CA 1
ATOM 707 C C . CYS A 1 94 ? -2.975 3.415 -9.268 1.00 90.94 94 CYS A C 1
ATOM 709 O O . CYS A 1 94 ? -2.974 4.612 -8.977 1.00 90.94 94 CYS A O 1
ATOM 711 N N . ILE A 1 95 ? -1.884 2.656 -9.258 1.00 94.25 95 ILE A N 1
ATOM 712 C CA . ILE A 1 95 ? -0.534 3.189 -9.053 1.00 94.25 95 ILE A CA 1
ATOM 713 C C . ILE A 1 95 ? 0.237 3.193 -10.374 1.00 94.25 95 ILE A C 1
ATOM 715 O O . ILE A 1 95 ? 0.036 2.314 -11.211 1.00 94.25 95 ILE A O 1
ATOM 719 N N . ASP A 1 96 ? 1.126 4.170 -10.535 1.00 95.94 96 ASP A N 1
ATOM 720 C CA . ASP A 1 96 ? 2.123 4.229 -11.608 1.00 95.94 96 ASP A CA 1
ATOM 721 C C . ASP A 1 96 ? 3.519 4.420 -10.983 1.00 95.94 96 ASP A C 1
ATOM 723 O O . ASP A 1 96 ? 3.979 5.548 -10.756 1.00 95.94 96 ASP A O 1
ATOM 727 N N . PRO A 1 97 ? 4.182 3.313 -10.611 1.00 93.44 97 PRO A N 1
ATOM 728 C CA . PRO A 1 97 ? 5.535 3.362 -10.080 1.00 93.44 97 PRO A CA 1
ATOM 729 C C . PRO A 1 97 ? 6.565 3.751 -11.153 1.00 93.44 97 PRO A C 1
ATOM 731 O O . PRO A 1 97 ? 7.616 4.284 -10.807 1.00 93.44 97 PRO A O 1
ATOM 734 N N . SER A 1 98 ? 6.272 3.557 -12.443 1.00 88.88 98 SER A N 1
ATOM 735 C CA . SER A 1 98 ? 7.229 3.795 -13.535 1.00 88.88 98 SER A CA 1
ATOM 736 C C . SER A 1 98 ? 7.630 5.260 -13.614 1.00 88.88 98 SER A C 1
ATOM 738 O O . SER A 1 98 ? 8.818 5.577 -13.626 1.00 88.88 98 SER A O 1
ATOM 740 N N . HIS A 1 99 ? 6.652 6.165 -13.584 1.00 88.12 99 HIS A N 1
ATOM 741 C CA . HIS A 1 99 ? 6.907 7.607 -13.686 1.00 88.12 99 HIS A CA 1
ATOM 742 C C . HIS A 1 99 ? 7.527 8.195 -12.414 1.00 88.12 99 HIS A C 1
ATOM 744 O O . HIS A 1 99 ? 8.320 9.132 -12.484 1.00 88.12 99 HIS A O 1
ATOM 750 N N . SER A 1 100 ? 7.182 7.646 -11.247 1.00 87.31 100 SER A N 1
ATOM 751 C CA . SER A 1 100 ? 7.706 8.119 -9.958 1.00 87.31 100 SER A CA 1
ATOM 752 C C . SER A 1 100 ? 9.137 7.654 -9.682 1.00 87.31 100 SER A C 1
ATOM 754 O O . SER A 1 100 ? 9.925 8.430 -9.142 1.00 87.31 100 SER A O 1
ATOM 756 N N . VAL A 1 101 ? 9.493 6.428 -10.079 1.00 91.38 101 VAL A N 1
ATOM 757 C CA . VAL A 1 101 ? 10.870 5.915 -10.004 1.00 91.38 101 VAL A CA 1
ATOM 758 C C . VAL A 1 101 ? 11.722 6.483 -11.144 1.00 91.38 101 VAL A C 1
ATOM 760 O O . VAL A 1 101 ? 12.873 6.867 -10.930 1.00 91.38 101 VAL A O 1
ATOM 763 N N . GLY A 1 102 ? 11.171 6.542 -12.361 1.00 89.69 102 GLY A N 1
ATOM 764 C CA . GLY A 1 102 ? 11.754 7.212 -13.530 1.00 89.69 102 GLY A CA 1
ATOM 765 C C . GLY A 1 102 ? 13.071 6.623 -14.051 1.00 89.69 102 GLY A C 1
ATOM 766 O O . GLY A 1 102 ? 13.682 7.182 -14.960 1.00 89.69 102 GLY A O 1
ATOM 767 N N . THR A 1 103 ? 13.545 5.520 -13.471 1.00 89.19 103 THR A N 1
ATOM 768 C CA . THR A 1 103 ? 14.837 4.898 -13.775 1.00 89.19 103 THR A CA 1
ATOM 769 C C . THR A 1 103 ? 14.776 3.385 -13.569 1.00 89.19 103 THR A C 1
ATOM 771 O O . THR A 1 103 ? 13.846 2.858 -12.963 1.00 89.19 103 THR A O 1
ATOM 774 N N . ARG A 1 104 ? 15.805 2.672 -14.036 1.00 87.69 104 ARG A N 1
ATOM 775 C CA . ARG A 1 104 ? 15.993 1.226 -13.817 1.00 87.69 104 ARG A CA 1
ATOM 776 C C . ARG A 1 104 ? 17.026 0.936 -12.728 1.00 87.69 104 ARG A C 1
ATOM 778 O O . ARG A 1 104 ? 17.830 0.012 -12.862 1.00 87.69 104 ARG A O 1
ATOM 785 N N . ASN A 1 105 ? 17.049 1.764 -11.688 1.00 92.38 105 ASN A N 1
ATOM 786 C CA . ASN A 1 105 ? 17.930 1.558 -10.547 1.00 92.38 105 ASN A CA 1
ATOM 787 C C . ASN A 1 105 ? 17.587 0.253 -9.820 1.00 92.38 105 ASN A C 1
ATOM 789 O O . ASN A 1 105 ? 16.442 -0.207 -9.813 1.00 92.38 105 ASN A O 1
ATOM 793 N N . VAL A 1 106 ? 18.618 -0.348 -9.234 1.00 91.06 106 VAL A N 1
ATOM 794 C CA . VAL A 1 106 ? 18.526 -1.601 -8.489 1.00 91.06 106 VAL A CA 1
ATOM 795 C C . VAL A 1 106 ? 19.051 -1.352 -7.087 1.00 91.06 106 VAL A C 1
ATOM 797 O O . VAL A 1 106 ? 20.138 -0.790 -6.920 1.00 91.06 106 VAL A O 1
ATOM 800 N N . GLY A 1 107 ? 18.264 -1.763 -6.098 1.00 87.00 107 GLY A N 1
ATOM 801 C CA . GLY A 1 107 ? 18.608 -1.650 -4.694 1.00 87.00 107 GLY A CA 1
ATOM 802 C C . GLY A 1 107 ? 19.773 -2.566 -4.295 1.00 87.00 107 GLY A C 1
ATOM 803 O O . GLY A 1 107 ? 20.186 -3.450 -5.052 1.00 87.00 107 GLY A O 1
ATOM 804 N N . PRO A 1 108 ? 20.320 -2.398 -3.077 1.00 89.88 108 PRO A N 1
ATOM 805 C CA . PRO A 1 108 ? 21.388 -3.254 -2.550 1.00 89.88 108 PRO A CA 1
ATOM 806 C C . PRO A 1 108 ? 21.017 -4.743 -2.448 1.00 89.88 108 PRO A C 1
ATOM 808 O O . PRO A 1 108 ? 21.901 -5.592 -2.360 1.00 89.88 108 PRO A O 1
ATOM 811 N N . ASP A 1 109 ? 19.723 -5.054 -2.442 1.00 90.19 109 ASP A N 1
ATOM 812 C CA . ASP A 1 109 ? 19.147 -6.399 -2.418 1.00 90.19 109 ASP A CA 1
ATOM 813 C C . ASP A 1 109 ? 19.028 -7.047 -3.809 1.00 90.19 109 ASP A C 1
ATOM 815 O O . ASP A 1 109 ? 18.645 -8.210 -3.917 1.00 90.19 109 ASP A O 1
ATOM 819 N N . GLY A 1 110 ? 19.389 -6.325 -4.874 1.00 90.31 110 GLY A N 1
ATOM 820 C CA . GLY A 1 110 ? 19.297 -6.812 -6.249 1.00 90.31 110 GLY A CA 1
ATOM 821 C C . GLY A 1 110 ? 17.898 -6.703 -6.860 1.00 90.31 110 GLY A C 1
ATOM 822 O O . GLY A 1 110 ? 17.708 -7.147 -7.992 1.00 90.31 110 GLY A O 1
ATOM 823 N N . ILE A 1 111 ? 16.937 -6.102 -6.154 1.00 89.81 111 ILE A N 1
ATOM 824 C CA . ILE A 1 111 ? 15.573 -5.875 -6.639 1.00 89.81 111 ILE A CA 1
ATOM 825 C C . ILE A 1 111 ? 15.486 -4.456 -7.215 1.00 89.81 111 ILE A C 1
ATOM 827 O O . ILE A 1 111 ? 16.078 -3.514 -6.690 1.00 89.81 111 ILE A O 1
ATOM 831 N N . SER A 1 112 ? 14.783 -4.291 -8.339 1.00 91.88 112 SER A N 1
ATOM 832 C CA . SER A 1 112 ? 14.629 -2.965 -8.953 1.00 91.88 112 SER A CA 1
ATOM 833 C C . SER A 1 112 ? 13.765 -2.036 -8.096 1.00 91.88 112 SER A C 1
ATOM 835 O O . SER A 1 112 ? 12.782 -2.475 -7.497 1.00 91.88 112 SER A O 1
ATOM 837 N N . ASP A 1 113 ? 14.073 -0.737 -8.097 1.00 92.94 113 ASP A N 1
ATOM 838 C CA . ASP A 1 113 ? 13.27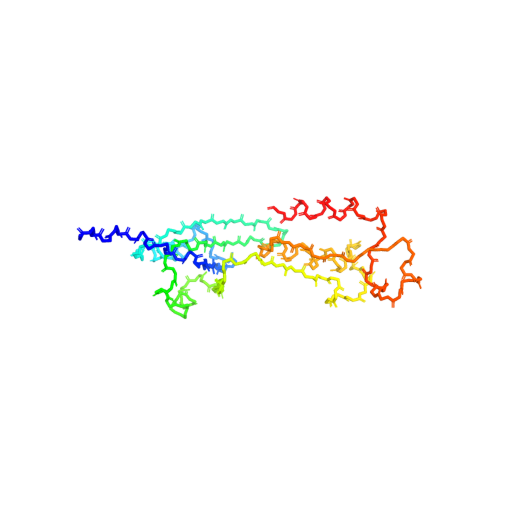3 0.267 -7.377 1.00 92.94 113 ASP A CA 1
ATOM 839 C C . ASP A 1 113 ? 11.808 0.277 -7.858 1.00 92.94 113 ASP A C 1
ATOM 841 O O . ASP A 1 113 ? 10.883 0.485 -7.072 1.00 92.94 113 ASP A O 1
ATOM 845 N N . LEU A 1 114 ? 11.585 -0.023 -9.143 1.00 94.12 114 LEU A N 1
ATOM 846 C CA . LEU A 1 114 ? 10.257 -0.197 -9.730 1.00 94.12 114 LEU A CA 1
ATOM 847 C C . LEU A 1 114 ? 9.477 -1.341 -9.066 1.00 94.12 114 LEU A C 1
ATOM 849 O O . LEU A 1 114 ? 8.304 -1.166 -8.736 1.00 94.12 114 LEU A O 1
ATOM 853 N N . MET A 1 115 ? 10.109 -2.503 -8.872 1.00 93.38 115 MET A N 1
ATOM 854 C CA . MET A 1 115 ? 9.482 -3.656 -8.211 1.00 93.38 115 MET A CA 1
ATOM 855 C C . MET A 1 115 ? 9.162 -3.335 -6.751 1.00 93.38 115 MET A C 1
ATOM 857 O O . MET A 1 115 ? 8.026 -3.531 -6.328 1.00 93.38 115 MET A O 1
ATOM 861 N N . HIS A 1 116 ? 10.097 -2.715 -6.023 1.00 92.88 116 HIS A N 1
ATOM 862 C CA . HIS A 1 116 ? 9.861 -2.254 -4.649 1.00 92.88 116 HIS A CA 1
ATOM 863 C C . HIS A 1 116 ? 8.650 -1.327 -4.541 1.00 92.88 116 HIS A C 1
ATOM 865 O O . HIS A 1 116 ? 7.741 -1.573 -3.747 1.00 92.88 116 HIS A O 1
ATOM 871 N N . ALA A 1 117 ? 8.605 -0.278 -5.365 1.00 94.38 117 ALA A N 1
ATOM 872 C CA . ALA A 1 117 ? 7.497 0.672 -5.371 1.00 94.38 117 ALA A CA 1
ATOM 873 C C . ALA A 1 117 ? 6.171 0.007 -5.774 1.00 94.38 117 ALA A C 1
ATOM 875 O O . ALA A 1 117 ? 5.119 0.305 -5.203 1.00 94.38 117 ALA A O 1
ATOM 876 N N . THR A 1 118 ? 6.220 -0.927 -6.728 1.00 95.25 118 THR A N 1
ATOM 877 C CA . THR A 1 118 ? 5.051 -1.705 -7.146 1.00 95.25 118 THR A CA 1
ATOM 878 C C . THR A 1 118 ? 4.508 -2.542 -5.993 1.00 95.25 118 THR A C 1
ATOM 880 O O . THR A 1 118 ? 3.332 -2.409 -5.653 1.00 95.25 118 THR A O 1
ATOM 883 N N . ALA A 1 119 ? 5.351 -3.365 -5.363 1.00 92.56 119 ALA A N 1
ATOM 884 C CA . ALA A 1 119 ? 4.964 -4.228 -4.254 1.00 92.56 119 ALA A CA 1
ATOM 885 C C . ALA A 1 119 ? 4.384 -3.413 -3.093 1.00 92.56 119 ALA A C 1
ATOM 887 O O . ALA A 1 119 ? 3.332 -3.757 -2.562 1.00 92.56 119 ALA A O 1
ATOM 888 N N . GLN A 1 120 ? 5.000 -2.276 -2.753 1.00 91.00 120 GLN A N 1
ATOM 889 C CA . GLN A 1 120 ? 4.487 -1.369 -1.724 1.00 91.00 120 GLN A CA 1
ATOM 890 C C . GLN A 1 120 ? 3.092 -0.835 -2.055 1.00 91.00 120 GLN A C 1
ATOM 892 O O . GLN A 1 120 ? 2.230 -0.798 -1.180 1.00 91.00 120 GLN A O 1
ATOM 897 N N . GLY A 1 121 ? 2.846 -0.436 -3.305 1.00 91.38 121 GLY A N 1
ATOM 898 C CA . GLY A 1 121 ? 1.526 0.032 -3.713 1.00 91.38 121 GLY A CA 1
ATOM 899 C C . GLY A 1 121 ? 0.473 -1.082 -3.722 1.00 91.38 121 GLY A C 1
ATOM 900 O O . GLY A 1 121 ? -0.660 -0.841 -3.308 1.00 91.38 121 GLY A O 1
ATOM 901 N N . VAL A 1 122 ? 0.841 -2.304 -4.123 1.00 90.81 122 VAL A N 1
ATOM 902 C CA . VAL A 1 122 ? -0.039 -3.487 -4.057 1.00 90.81 122 VAL A CA 1
ATOM 903 C C . VAL A 1 122 ? -0.389 -3.824 -2.606 1.00 90.81 122 VAL A C 1
ATOM 905 O O . VAL A 1 122 ? -1.572 -3.920 -2.288 1.00 90.81 122 VAL A O 1
ATOM 908 N N . ILE A 1 123 ? 0.608 -3.901 -1.718 1.00 83.50 123 ILE A N 1
ATOM 909 C CA . ILE A 1 123 ? 0.422 -4.136 -0.275 1.00 83.50 123 ILE A CA 1
ATOM 910 C C . ILE A 1 123 ? -0.451 -3.041 0.349 1.00 83.50 123 ILE A C 1
ATOM 912 O O . ILE A 1 123 ? -1.309 -3.331 1.175 1.00 83.50 123 ILE A O 1
ATOM 916 N N . ALA A 1 124 ? -0.288 -1.786 -0.081 1.00 81.75 124 ALA A N 1
ATOM 917 C CA . ALA A 1 124 ? -1.122 -0.666 0.357 1.00 81.75 124 ALA A CA 1
ATOM 918 C C . ALA A 1 124 ? -2.567 -0.707 -0.190 1.00 81.75 124 ALA A C 1
ATOM 920 O O . ALA A 1 124 ? -3.365 0.179 0.123 1.00 81.75 124 ALA A O 1
ATOM 921 N N . GLY A 1 125 ? -2.914 -1.703 -1.012 1.00 78.94 125 GLY A N 1
ATOM 922 C CA . GLY A 1 125 ? -4.271 -1.937 -1.502 1.00 78.94 125 GLY A CA 1
ATOM 923 C C . GLY A 1 125 ? -4.565 -1.390 -2.900 1.00 78.94 125 GLY A C 1
ATOM 924 O O . GLY A 1 125 ? -5.737 -1.197 -3.235 1.00 78.94 125 GLY A O 1
ATOM 925 N N . ALA A 1 126 ? -3.550 -1.129 -3.733 1.00 87.69 126 ALA A N 1
ATOM 926 C CA . ALA A 1 126 ? -3.771 -0.751 -5.128 1.00 87.69 126 ALA A CA 1
ATOM 927 C C . ALA A 1 126 ? -4.520 -1.853 -5.896 1.00 87.69 126 ALA A C 1
ATOM 929 O O . ALA A 1 126 ? -4.223 -3.042 -5.800 1.00 87.69 126 ALA A O 1
ATOM 930 N N . ASN A 1 127 ? -5.496 -1.445 -6.70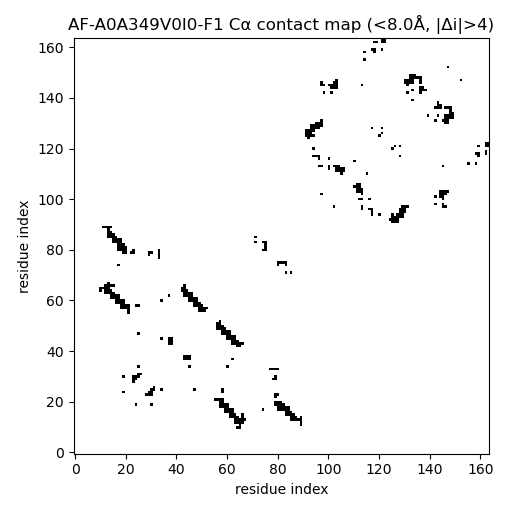4 1.00 89.12 127 ASN A N 1
ATOM 931 C CA . ASN A 1 127 ? -6.295 -2.352 -7.525 1.00 89.12 127 ASN A CA 1
ATOM 932 C C . ASN A 1 127 ? -5.648 -2.628 -8.884 1.00 89.12 127 ASN A C 1
ATOM 934 O O . ASN A 1 127 ? -5.878 -3.685 -9.471 1.00 89.12 127 ASN A O 1
ATOM 938 N N . THR A 1 128 ? -4.878 -1.659 -9.381 1.00 92.50 128 THR A N 1
ATOM 939 C CA . THR A 1 128 ? -4.248 -1.685 -10.700 1.00 92.50 128 THR A CA 1
ATOM 940 C C . THR A 1 128 ? -2.840 -1.110 -10.603 1.00 92.50 128 THR A C 1
ATOM 942 O O . THR A 1 128 ? -2.612 -0.136 -9.885 1.00 92.50 128 THR A O 1
ATOM 945 N N . VAL A 1 129 ? -1.914 -1.688 -11.366 1.00 95.31 129 VAL A N 1
ATOM 946 C CA . VAL A 1 129 ? -0.553 -1.179 -11.556 1.00 95.31 129 VAL A CA 1
ATOM 947 C C . VAL A 1 129 ? -0.377 -0.818 -13.028 1.00 95.31 129 VAL A C 1
ATOM 949 O O . VAL A 1 129 ? -0.690 -1.630 -13.901 1.00 95.31 129 VAL A O 1
ATOM 952 N N . LEU A 1 130 ? 0.113 0.388 -13.301 1.00 95.75 130 LEU A N 1
ATOM 953 C CA . LEU A 1 130 ? 0.584 0.807 -14.619 1.00 95.75 130 LEU A CA 1
ATOM 954 C C . LEU A 1 130 ? 2.098 0.636 -14.686 1.00 95.75 130 LEU A C 1
ATOM 956 O O . LEU A 1 130 ? 2.815 1.080 -13.792 1.00 95.75 130 LEU A O 1
ATOM 960 N N . VAL A 1 131 ? 2.578 -0.024 -15.737 1.00 94.38 131 VAL A N 1
ATOM 961 C CA . VAL A 1 131 ? 4.008 -0.246 -15.943 1.00 94.38 131 VAL A CA 1
ATOM 962 C C . VAL A 1 131 ? 4.397 -0.041 -17.400 1.00 94.38 131 VAL A C 1
ATOM 964 O O . VAL A 1 131 ? 3.712 -0.532 -18.301 1.00 94.38 131 VAL A O 1
ATOM 967 N N . ASP A 1 132 ? 5.503 0.666 -17.620 1.00 94.75 132 ASP A N 1
ATOM 968 C CA . ASP A 1 132 ? 6.076 0.874 -18.947 1.00 94.75 132 ASP A CA 1
ATOM 969 C C . ASP A 1 132 ? 6.980 -0.300 -19.332 1.00 94.75 132 ASP A C 1
ATOM 971 O O . ASP A 1 132 ? 7.778 -0.785 -18.527 1.00 94.75 132 ASP A O 1
ATOM 975 N N . PHE A 1 133 ? 6.900 -0.753 -20.585 1.00 94.50 133 PHE A N 1
ATOM 976 C CA . PHE A 1 133 ? 7.816 -1.763 -21.114 1.00 94.50 133 PHE A CA 1
ATOM 977 C C . PHE A 1 133 ? 8.153 -1.527 -22.587 1.00 94.50 133 PHE A C 1
ATOM 979 O O . PHE A 1 133 ? 7.319 -1.090 -23.379 1.00 94.50 133 PHE A O 1
ATOM 986 N N . HIS A 1 134 ? 9.389 -1.842 -22.976 1.00 95.75 134 HIS A N 1
ATOM 987 C CA . HIS A 1 134 ? 9.871 -1.685 -24.344 1.00 95.75 134 HIS A CA 1
ATOM 988 C C . HIS A 1 134 ? 10.962 -2.724 -24.670 1.00 95.75 134 HIS A C 1
ATOM 990 O O . HIS A 1 134 ? 11.855 -2.950 -23.854 1.00 95.75 134 HIS A O 1
ATOM 996 N N . PRO A 1 135 ? 10.961 -3.353 -25.866 1.00 95.62 135 PRO A N 1
ATOM 997 C CA . PRO A 1 135 ? 11.989 -4.332 -26.240 1.00 95.62 135 PRO A CA 1
ATOM 998 C C . PRO A 1 135 ? 13.395 -3.729 -26.364 1.00 95.62 135 PRO A C 1
ATOM 1000 O O . PRO A 1 135 ? 14.380 -4.453 -26.243 1.00 95.62 135 PRO A O 1
ATOM 1003 N N . ARG A 1 136 ? 13.489 -2.419 -26.626 1.00 95.44 136 ARG A N 1
ATOM 1004 C CA . ARG A 1 136 ? 14.745 -1.659 -26.760 1.00 95.44 136 ARG A CA 1
ATOM 1005 C C . ARG A 1 136 ? 14.614 -0.303 -26.060 1.00 95.44 136 ARG A C 1
ATOM 1007 O O . ARG A 1 136 ? 14.257 0.666 -26.730 1.00 95.44 136 ARG A O 1
ATOM 1014 N N . PRO A 1 137 ? 14.698 -0.235 -24.719 1.00 94.00 137 PRO A N 1
ATOM 1015 C CA . PRO A 1 137 ? 14.363 0.984 -23.972 1.00 94.00 137 PRO A CA 1
ATOM 1016 C C . PRO A 1 137 ? 15.175 2.224 -24.382 1.00 94.00 137 PRO A C 1
ATOM 1018 O O . PRO A 1 137 ? 14.673 3.339 -24.323 1.00 94.00 137 PRO A O 1
ATOM 1021 N N . ASP A 1 138 ? 16.396 2.031 -24.875 1.00 94.50 138 ASP A N 1
ATOM 1022 C CA . ASP A 1 138 ? 17.286 3.056 -25.428 1.00 94.50 138 ASP A CA 1
ATOM 1023 C C . ASP A 1 138 ? 16.780 3.701 -26.731 1.00 94.50 138 ASP A C 1
ATOM 1025 O O . ASP A 1 138 ? 17.152 4.830 -27.046 1.00 94.50 138 ASP A O 1
ATOM 1029 N N . GLU A 1 139 ? 15.907 3.014 -27.470 1.00 96.38 139 GLU A N 1
ATOM 1030 C CA . GLU A 1 139 ? 15.251 3.533 -28.676 1.00 96.38 139 GLU A CA 1
ATOM 1031 C C . GLU A 1 139 ? 13.841 4.087 -28.406 1.00 96.38 139 GLU A C 1
ATOM 1033 O O . GLU A 1 139 ? 13.162 4.535 -29.334 1.00 96.38 139 GLU A O 1
ATOM 1038 N N . ALA A 1 140 ? 13.362 4.030 -27.160 1.00 95.12 140 ALA A N 1
ATOM 1039 C CA . ALA A 1 140 ? 12.031 4.512 -26.824 1.00 95.12 140 ALA A CA 1
ATOM 1040 C C . ALA A 1 140 ? 11.960 6.043 -26.948 1.00 95.12 140 ALA A C 1
ATOM 1042 O O . ALA A 1 140 ? 12.818 6.771 -26.451 1.00 95.12 140 ALA A O 1
ATOM 1043 N N . LEU A 1 141 ? 10.905 6.542 -27.599 1.00 94.12 141 LEU A N 1
ATOM 1044 C CA . LEU A 1 141 ? 10.683 7.985 -27.764 1.00 94.12 141 LEU A CA 1
ATOM 1045 C C . LEU A 1 141 ? 10.337 8.680 -26.440 1.00 94.12 141 LEU A C 1
ATOM 1047 O O . LEU A 1 141 ? 10.597 9.871 -26.282 1.00 94.12 141 LEU A O 1
ATOM 1051 N N . VAL A 1 142 ? 9.710 7.940 -25.527 1.00 91.56 142 VAL A N 1
ATOM 1052 C CA . VAL A 1 142 ? 9.232 8.389 -24.218 1.00 91.56 142 VAL A CA 1
ATOM 1053 C C . VAL A 1 142 ? 9.400 7.213 -23.250 1.00 91.56 142 VAL A C 1
ATOM 1055 O O . VAL A 1 142 ? 9.314 6.062 -23.677 1.00 91.56 142 VAL A O 1
ATOM 1058 N N . ASP A 1 143 ? 9.685 7.499 -21.979 1.00 92.75 143 ASP A N 1
ATOM 1059 C CA . ASP A 1 143 ? 9.690 6.533 -20.866 1.00 92.75 143 ASP A CA 1
ATOM 1060 C C . ASP A 1 143 ? 10.683 5.353 -20.963 1.00 92.75 143 ASP A C 1
ATOM 1062 O O . ASP A 1 143 ? 10.647 4.405 -20.179 1.00 92.75 143 ASP A O 1
ATOM 1066 N N . GLY A 1 144 ? 11.652 5.439 -21.879 1.00 93.25 144 GLY A N 1
ATOM 1067 C CA . GLY A 1 144 ? 12.750 4.476 -22.015 1.00 93.25 144 GLY A CA 1
ATOM 1068 C C . GLY A 1 144 ? 13.573 4.242 -20.740 1.00 93.25 144 GLY A C 1
ATOM 1069 O O . GLY A 1 144 ? 13.850 3.087 -20.415 1.00 93.25 144 GLY A O 1
ATOM 1070 N N . PRO A 1 145 ? 13.961 5.286 -19.982 1.00 92.44 145 PRO A N 1
ATOM 1071 C CA . PRO A 1 145 ? 14.769 5.118 -18.777 1.00 92.44 145 PRO A CA 1
ATOM 1072 C C . PRO A 1 145 ? 14.134 4.265 -17.675 1.00 92.44 145 PRO A C 1
ATOM 1074 O O . PRO A 1 145 ? 14.891 3.673 -16.908 1.00 92.44 145 PRO A O 1
ATOM 1077 N N . GLN A 1 146 ? 12.799 4.190 -17.597 1.00 91.56 146 GLN A N 1
ATOM 1078 C CA . GLN A 1 146 ? 12.061 3.382 -16.616 1.00 91.56 146 GLN A CA 1
ATOM 1079 C C . GLN A 1 146 ? 11.451 2.092 -17.185 1.00 91.56 146 GLN A C 1
ATOM 1081 O O . GLN A 1 1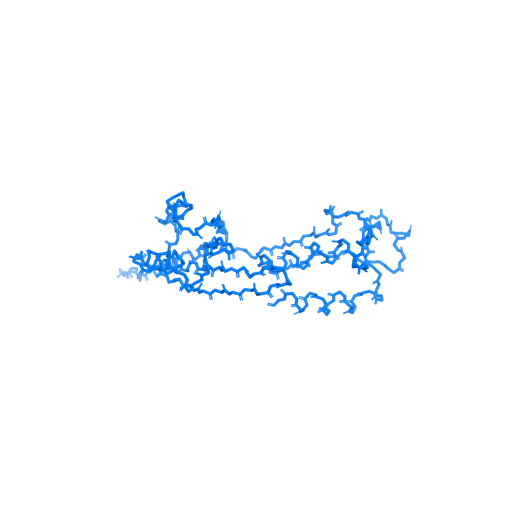46 ? 11.054 1.220 -16.415 1.00 91.56 146 GLN A O 1
ATOM 1086 N N . ALA A 1 147 ? 11.386 1.949 -18.511 1.00 94.50 147 ALA A N 1
ATOM 1087 C CA . ALA A 1 147 ? 10.725 0.820 -19.150 1.00 94.50 147 ALA A CA 1
ATOM 1088 C C . ALA A 1 147 ? 11.378 -0.532 -18.803 1.00 94.50 147 ALA A C 1
ATOM 1090 O O . ALA A 1 147 ? 12.588 -0.747 -18.968 1.00 94.50 147 ALA A O 1
ATOM 1091 N N . LEU A 1 148 ? 10.545 -1.488 -18.393 1.00 94.38 148 LEU A N 1
ATOM 1092 C CA . LEU A 1 148 ? 10.911 -2.897 -18.318 1.00 94.38 148 LEU A CA 1
ATOM 1093 C C . LEU A 1 148 ? 11.174 -3.461 -19.717 1.00 94.38 148 LEU A C 1
ATOM 1095 O O . LEU A 1 148 ? 10.612 -3.015 -20.719 1.00 94.38 148 LEU A O 1
ATOM 1099 N N . ARG A 1 149 ? 12.003 -4.493 -19.802 1.00 94.06 149 ARG A N 1
ATOM 1100 C CA . ARG A 1 149 ? 12.126 -5.297 -21.016 1.00 94.06 149 ARG A CA 1
ATOM 1101 C C . ARG A 1 149 ? 11.128 -6.462 -20.983 1.00 94.06 149 ARG A C 1
ATOM 1103 O O . ARG A 1 149 ? 10.757 -6.923 -19.903 1.00 94.06 149 ARG A O 1
ATOM 1110 N N . PRO A 1 150 ? 10.704 -6.987 -22.147 1.00 95.50 150 PRO A N 1
ATOM 1111 C CA . PRO A 1 150 ? 9.744 -8.088 -22.211 1.00 95.50 150 PRO A CA 1
ATOM 1112 C C . PRO A 1 150 ? 10.168 -9.356 -21.457 1.00 95.50 150 PRO A C 1
ATOM 1114 O O . PRO A 1 150 ? 9.307 -10.061 -20.941 1.00 95.50 150 PRO A O 1
ATOM 1117 N N . ASP A 1 151 ? 11.472 -9.641 -21.378 1.00 94.56 151 ASP A N 1
ATOM 1118 C CA . ASP A 1 151 ? 12.019 -10.765 -20.609 1.00 94.56 151 ASP A CA 1
ATOM 1119 C C . ASP A 1 151 ? 11.811 -10.608 -19.097 1.00 94.56 151 ASP A C 1
ATOM 1121 O O . ASP A 1 151 ? 11.751 -11.609 -18.394 1.00 94.56 151 ASP A O 1
ATOM 1125 N N . GLU A 1 152 ? 11.629 -9.381 -18.605 1.00 93.31 152 GLU A N 1
ATOM 1126 C CA . GLU A 1 152 ? 11.479 -9.084 -17.176 1.00 93.31 152 GLU A CA 1
ATOM 1127 C C . GLU A 1 152 ? 10.030 -9.193 -16.687 1.00 93.31 152 GLU A C 1
ATOM 1129 O O . GLU A 1 152 ? 9.776 -9.286 -15.485 1.00 93.31 152 GLU A O 1
ATOM 1134 N N . LEU A 1 153 ? 9.068 -9.216 -17.616 1.00 94.50 153 LEU A N 1
ATOM 1135 C CA . LEU A 1 153 ? 7.641 -9.207 -17.296 1.00 94.50 153 LEU A CA 1
ATOM 1136 C C . LEU A 1 153 ? 7.203 -10.454 -16.526 1.00 94.50 153 LEU A C 1
ATOM 1138 O O . LEU A 1 153 ? 6.368 -10.344 -15.634 1.00 94.50 153 LEU A O 1
ATOM 1142 N N . SER A 1 154 ? 7.763 -11.630 -16.831 1.00 94.25 154 SER A N 1
ATOM 1143 C CA . SER A 1 154 ? 7.405 -12.858 -16.111 1.00 94.25 154 SER A CA 1
ATOM 1144 C C . SER A 1 154 ? 7.709 -12.746 -14.620 1.00 94.25 154 SER A C 1
ATOM 1146 O O . SER A 1 154 ? 6.850 -13.050 -13.799 1.00 94.25 154 SER A O 1
ATOM 1148 N N . TRP A 1 155 ? 8.899 -12.252 -14.276 1.00 92.25 155 TRP A N 1
ATOM 1149 C CA . TRP A 1 155 ? 9.331 -12.132 -12.882 1.00 92.25 155 TRP A CA 1
ATOM 1150 C C . TRP A 1 155 ? 8.579 -11.000 -12.181 1.00 92.25 155 TRP A C 1
ATOM 1152 O O . TRP A 1 155 ? 8.188 -11.144 -11.031 1.00 92.25 155 TRP A O 1
ATOM 1162 N N . PHE A 1 156 ? 8.302 -9.905 -12.896 1.00 94.75 156 PHE A N 1
ATOM 1163 C CA . PHE A 1 156 ? 7.452 -8.825 -12.398 1.00 94.75 156 PHE A CA 1
ATOM 1164 C C . PHE A 1 156 ? 6.043 -9.315 -12.034 1.00 94.75 156 PHE A C 1
ATOM 1166 O O . PHE A 1 156 ? 5.524 -8.968 -10.978 1.00 94.75 156 PHE A O 1
ATOM 1173 N N . PHE A 1 157 ? 5.418 -10.152 -12.868 1.00 94.75 157 PHE A N 1
ATOM 1174 C CA . PHE A 1 157 ? 4.094 -10.698 -12.555 1.00 94.75 157 PHE A CA 1
ATOM 1175 C C . PHE A 1 157 ? 4.112 -11.649 -11.355 1.00 94.75 157 PHE A C 1
ATOM 1177 O O . PHE A 1 157 ? 3.170 -11.633 -10.563 1.00 94.75 157 PHE A O 1
ATOM 1184 N N . GLU A 1 158 ? 5.160 -12.461 -11.206 1.00 94.31 158 GLU A N 1
ATOM 1185 C CA . GLU A 1 158 ? 5.344 -13.337 -10.041 1.00 94.31 158 GLU A CA 1
ATOM 1186 C C . GLU A 1 158 ? 5.529 -12.534 -8.744 1.00 94.31 158 GLU A C 1
ATOM 1188 O O . GLU A 1 158 ? 4.916 -12.858 -7.723 1.00 94.31 158 GLU A O 1
ATOM 1193 N N . ASP A 1 159 ? 6.308 -11.453 -8.796 1.00 92.94 159 ASP A N 1
ATOM 1194 C CA . ASP A 1 159 ? 6.525 -10.540 -7.670 1.00 92.94 159 ASP A CA 1
ATOM 1195 C C . ASP A 1 159 ? 5.216 -9.854 -7.242 1.00 92.94 159 ASP A C 1
ATOM 1197 O O . ASP A 1 159 ? 4.795 -9.952 -6.0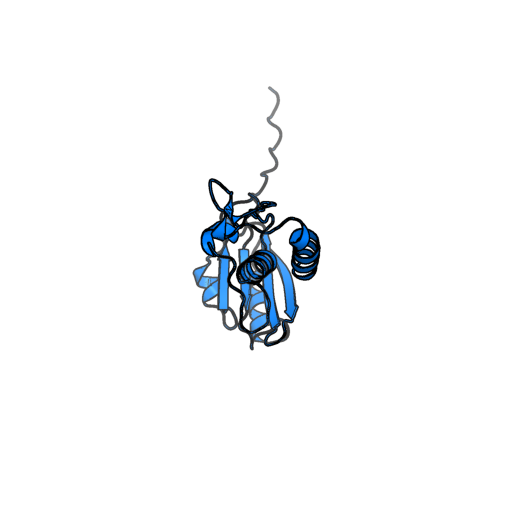88 1.00 92.94 159 ASP A O 1
ATOM 1201 N N . VAL A 1 160 ? 4.479 -9.280 -8.202 1.00 94.12 160 VAL A N 1
ATOM 1202 C CA . VAL A 1 160 ? 3.163 -8.663 -7.957 1.00 94.12 160 VAL A CA 1
ATOM 1203 C C . VAL A 1 160 ? 2.159 -9.667 -7.387 1.00 94.12 160 VAL A C 1
ATOM 1205 O O . VAL A 1 160 ? 1.369 -9.317 -6.511 1.00 94.12 160 VAL A O 1
ATOM 1208 N N . ALA A 1 161 ? 2.170 -10.915 -7.863 1.00 90.88 161 ALA A N 1
ATOM 1209 C CA . ALA A 1 161 ? 1.293 -11.961 -7.343 1.00 90.88 161 ALA A CA 1
ATOM 1210 C C . ALA A 1 161 ? 1.645 -12.365 -5.903 1.00 90.88 161 ALA A C 1
ATOM 1212 O O . ALA A 1 161 ? 0.750 -12.751 -5.158 1.00 90.88 161 ALA A O 1
ATOM 1213 N N . THR A 1 162 ? 2.917 -12.262 -5.516 1.00 87.81 162 THR A N 1
ATOM 1214 C CA . THR A 1 162 ? 3.389 -12.544 -4.152 1.00 87.81 162 THR A CA 1
ATOM 1215 C C . THR A 1 162 ? 3.009 -11.428 -3.177 1.00 87.81 162 THR A C 1
ATOM 1217 O O . THR A 1 162 ? 2.755 -11.695 -2.006 1.00 87.81 162 THR A O 1
ATOM 1220 N N . ALA A 1 163 ? 2.940 -10.184 -3.657 1.00 84.06 163 ALA A N 1
ATOM 1221 C CA . ALA A 1 163 ? 2.572 -9.016 -2.858 1.00 84.06 163 ALA A CA 1
ATOM 1222 C C . ALA A 1 163 ? 1.061 -8.892 -2.558 1.00 84.06 163 ALA A C 1
ATOM 1224 O O . ALA A 1 163 ? 0.677 -8.011 -1.786 1.00 84.06 163 ALA A O 1
ATOM 1225 N N . ARG A 1 164 ? 0.209 -9.722 -3.177 1.00 74.31 164 ARG A N 1
ATOM 1226 C CA . ARG A 1 164 ? -1.259 -9.687 -3.060 1.00 74.31 164 ARG A CA 1
ATOM 1227 C C . ARG A 1 164 ? -1.795 -10.689 -2.040 1.00 74.31 164 ARG A C 1
ATOM 1229 O O . ARG A 1 164 ? -2.772 -10.319 -1.352 1.00 74.31 164 ARG A O 1
#

Mean predicted aligned error: 9.93 Å